Protein AF-A0A502LAE7-F1 (afdb_monomer_lite)

Foldseek 3Di:
DDDDDDDDDPPDDDDDPDDDPDPPDPPDLPDWFKKWWWFAKPPPPGIAIDIATDSDPDQVVSLVVVQVCQPPDPVIGTPDTDDMDTPPDADPDPVRNVRNVVDDD

Radius of gyration: 27.84 Å; chains: 1; bounding box: 104×33×34 Å

Secondary structure (DSSP, 8-state):
---------------------S----S-TT--EEEEEEEEESTT--EEEEEEEES-SSHHHHHHHHHH--EEETTEEEEEEEEEEETTSPPSSHHHHHHHHHS--

Organism: NCBI:txid2491017

pLDDT: mean 78.23, std 19.07, range [38.25, 97.0]

Structure (mmCIF, N/CA/C/O backbone):
data_AF-A0A502LAE7-F1
#
_entry.id   AF-A0A502LAE7-F1
#
loop_
_atom_site.group_PDB
_atom_site.id
_atom_site.type_symbol
_atom_site.label_atom_id
_atom_site.label_alt_id
_atom_site.label_comp_id
_atom_site.label_asym_id
_atom_site.label_entity_id
_atom_site.label_seq_id
_atom_site.pdbx_PDB_ins_code
_atom_site.Cartn_x
_atom_site.Cartn_y
_atom_site.Cartn_z
_atom_site.occupancy
_atom_site.B_iso_or_equiv
_atom_site.auth_seq_id
_atom_site.auth_comp_id
_atom_site.auth_asym_id
_atom_site.auth_atom_id
_atom_site.pdbx_PDB_model_num
ATOM 1 N N . MET A 1 1 ? -85.693 19.414 22.338 1.00 44.50 1 MET A N 1
ATOM 2 C CA . MET A 1 1 ? -85.378 18.418 21.289 1.00 44.50 1 MET A CA 1
ATOM 3 C C . MET A 1 1 ? -84.095 18.895 20.607 1.00 44.50 1 MET A C 1
ATOM 5 O O . MET A 1 1 ? -84.171 19.639 19.649 1.00 44.50 1 MET A O 1
ATOM 9 N N . SER A 1 2 ? -82.918 18.837 21.236 1.00 38.25 2 SER A N 1
ATOM 10 C CA . SER A 1 2 ? -82.095 17.673 21.624 1.00 38.25 2 SER A CA 1
ATOM 11 C C . SER A 1 2 ? -81.711 16.778 20.449 1.00 38.25 2 SER A C 1
ATOM 13 O O . SER A 1 2 ? -82.439 15.840 20.171 1.00 38.25 2 SER A O 1
ATOM 15 N N . THR A 1 3 ? -80.545 17.039 19.850 1.00 49.75 3 THR A N 1
ATOM 16 C CA . THR A 1 3 ? -79.474 16.040 19.658 1.00 49.75 3 THR A CA 1
ATOM 17 C C . THR A 1 3 ? -78.149 16.771 19.445 1.00 49.75 3 THR A C 1
ATOM 19 O O . THR A 1 3 ? -77.850 17.302 18.378 1.00 49.75 3 THR A O 1
ATOM 22 N N . ILE A 1 4 ? -77.389 16.821 20.534 1.00 52.19 4 ILE A N 1
ATOM 23 C CA . ILE A 1 4 ? -76.003 17.263 20.655 1.00 52.19 4 ILE A CA 1
ATOM 24 C C . ILE A 1 4 ? -75.135 16.348 19.778 1.00 52.19 4 ILE A C 1
ATOM 26 O O . ILE A 1 4 ? -75.216 15.126 19.897 1.00 52.19 4 ILE A O 1
ATOM 30 N N . LYS A 1 5 ? -74.321 16.927 18.885 1.00 48.22 5 LYS A N 1
ATOM 31 C CA . LYS A 1 5 ? -73.304 16.189 18.123 1.00 48.22 5 LYS A CA 1
ATOM 32 C C . LYS A 1 5 ? -72.261 15.673 19.112 1.00 48.22 5 LYS A C 1
ATOM 34 O O . LYS A 1 5 ? -71.549 16.463 19.727 1.00 48.22 5 LYS A O 1
ATOM 39 N N . LEU A 1 6 ? -72.243 14.355 19.298 1.00 50.62 6 LEU A N 1
ATOM 40 C CA . LEU A 1 6 ? -71.312 13.661 20.175 1.00 50.62 6 LEU A CA 1
ATOM 41 C C . LEU A 1 6 ? -69.869 13.975 19.766 1.00 50.62 6 LEU A C 1
ATOM 43 O O . LEU A 1 6 ? -69.461 13.754 18.627 1.00 50.62 6 LEU A O 1
ATOM 47 N N . PHE A 1 7 ? -69.112 14.459 20.744 1.00 48.16 7 PHE A N 1
ATOM 48 C CA . PHE A 1 7 ? -67.662 14.397 20.770 1.00 48.16 7 PHE A CA 1
ATOM 49 C C . PHE A 1 7 ? -67.205 12.948 20.575 1.00 48.16 7 PHE A C 1
ATOM 51 O O . PHE A 1 7 ? -67.663 12.045 21.270 1.00 48.16 7 PHE A O 1
ATOM 58 N N . GLY A 1 8 ? -66.262 12.753 19.660 1.00 45.97 8 GLY A N 1
ATOM 59 C CA . GLY A 1 8 ? -65.572 11.489 19.440 1.00 45.97 8 GLY A CA 1
ATOM 60 C C . GLY A 1 8 ? -64.110 11.755 19.124 1.00 45.97 8 GLY A C 1
ATOM 61 O O . GLY A 1 8 ? -63.658 11.508 18.012 1.00 45.97 8 GLY A O 1
ATOM 62 N N . TYR A 1 9 ? -63.390 12.320 20.096 1.00 50.88 9 TYR A N 1
ATOM 63 C CA . TYR A 1 9 ? -61.932 12.296 20.119 1.00 50.88 9 TYR A CA 1
ATOM 64 C C . TYR A 1 9 ? -61.477 10.835 20.086 1.00 50.88 9 TYR A C 1
ATOM 66 O O . TYR A 1 9 ? -61.621 10.118 21.071 1.00 50.88 9 TYR A O 1
ATOM 74 N N . LEU A 1 10 ? -60.892 10.413 18.970 1.00 50.41 10 LEU A N 1
ATOM 75 C CA . LEU A 1 10 ? -60.049 9.223 18.905 1.00 50.41 10 LEU A CA 1
ATOM 76 C C . LEU A 1 10 ? -58.605 9.683 18.692 1.00 50.41 10 LEU A C 1
ATOM 78 O O . LEU A 1 10 ? -57.982 9.491 17.656 1.00 50.41 10 LEU A O 1
ATOM 82 N N . VAL A 1 11 ? -58.097 10.352 19.728 1.00 56.62 11 VAL A N 1
ATOM 83 C CA . VAL A 1 11 ? -56.670 10.371 20.045 1.00 56.62 11 VAL A CA 1
ATOM 84 C C . VAL A 1 11 ? -56.382 9.004 20.638 1.00 56.62 11 VAL A C 1
ATOM 86 O O . VAL A 1 11 ? -56.659 8.822 21.810 1.00 56.62 11 VAL A O 1
ATOM 89 N N . PHE A 1 12 ? -55.898 8.041 19.857 1.00 48.19 12 PHE A N 1
ATOM 90 C CA . PHE A 1 12 ? -55.165 6.890 20.393 1.00 48.19 12 PHE A CA 1
ATOM 91 C C . PHE A 1 12 ? -54.422 6.155 19.277 1.00 48.19 12 PHE A C 1
ATOM 93 O O . PHE A 1 12 ? -55.025 5.603 18.363 1.00 48.19 12 PHE A O 1
ATOM 100 N N . GLY A 1 13 ? -53.101 6.099 19.431 1.00 47.50 13 GLY A N 1
ATOM 101 C CA . GLY A 1 13 ? -52.229 5.136 18.769 1.00 47.50 13 GLY A CA 1
ATOM 102 C C . GLY A 1 13 ? -51.245 5.794 17.804 1.00 47.50 13 GLY A C 1
ATOM 103 O O . GLY A 1 13 ? -51.648 6.355 16.803 1.00 47.50 13 GLY A O 1
ATOM 104 N N . LEU A 1 14 ? -49.936 5.766 18.000 1.00 55.16 14 LEU A N 1
ATOM 105 C CA . LEU A 1 14 ? -49.134 5.059 18.979 1.00 55.16 14 LEU A CA 1
ATOM 106 C C . LEU A 1 14 ? -47.772 5.752 19.016 1.00 55.16 14 LEU A C 1
ATOM 108 O O . LEU A 1 14 ? -47.199 6.131 17.998 1.00 55.16 14 LEU A O 1
ATOM 112 N N . ILE A 1 15 ? -47.288 5.890 20.236 1.00 53.53 15 ILE A N 1
ATOM 113 C CA . ILE A 1 15 ? -45.924 6.207 20.619 1.00 53.53 15 ILE A CA 1
ATOM 114 C C . ILE A 1 15 ? -44.951 5.336 19.813 1.00 53.53 15 ILE A C 1
ATOM 116 O O . ILE A 1 15 ? -45.005 4.114 19.917 1.00 53.53 15 ILE A O 1
ATOM 120 N N . VAL A 1 16 ? -44.009 5.955 19.100 1.00 54.59 16 VAL A N 1
ATOM 121 C CA . VAL A 1 16 ? -42.685 5.353 18.888 1.00 54.59 16 VAL A CA 1
ATOM 122 C C . VAL A 1 16 ? -41.635 6.400 19.240 1.00 54.59 16 VAL A C 1
ATOM 124 O O . VAL A 1 16 ? -40.993 7.025 18.403 1.00 54.59 16 VAL A O 1
ATOM 127 N N . THR A 1 17 ? -41.486 6.608 20.545 1.00 57.00 17 THR A N 1
ATOM 128 C CA . THR A 1 17 ? -40.208 6.991 21.132 1.00 57.00 17 THR A CA 1
ATOM 129 C C . THR A 1 17 ? -39.244 5.821 20.953 1.00 57.00 17 THR A C 1
ATOM 131 O O . THR A 1 17 ? -39.301 4.852 21.705 1.00 57.00 17 THR A O 1
ATOM 134 N N . THR A 1 18 ? -38.349 5.909 19.977 1.00 56.66 18 THR A N 1
ATOM 135 C CA . THR A 1 18 ? -37.097 5.141 19.984 1.00 56.66 18 THR A CA 1
ATOM 136 C C . THR A 1 18 ? -35.969 6.143 19.786 1.00 56.66 18 THR A C 1
ATOM 138 O O . THR A 1 18 ? -35.716 6.613 18.683 1.00 56.66 18 THR A O 1
ATOM 141 N N . THR A 1 19 ? -35.527 6.753 20.883 1.00 48.31 19 THR A N 1
ATOM 142 C CA . THR A 1 19 ? -34.287 6.371 21.580 1.00 48.31 19 THR A CA 1
ATOM 143 C C . THR A 1 19 ? -33.059 6.507 20.685 1.00 48.31 19 THR A C 1
ATOM 145 O O . THR A 1 19 ? -32.722 5.611 19.920 1.00 48.31 19 THR A O 1
ATOM 148 N N . SER A 1 20 ? -32.368 7.632 20.865 1.00 49.66 20 SER A N 1
ATOM 149 C CA . SER A 1 20 ? -30.939 7.622 21.185 1.00 49.66 20 SER A CA 1
ATOM 150 C C . SER A 1 20 ? -30.079 6.691 20.326 1.00 49.66 20 SER A C 1
ATOM 152 O O . SER A 1 20 ? -29.564 5.696 20.824 1.00 49.66 20 SER A O 1
ATOM 154 N N . LEU A 1 21 ? -29.867 7.022 19.051 1.00 52.00 21 LEU A N 1
ATOM 155 C CA . LEU A 1 21 ? -28.914 6.286 18.219 1.00 52.00 21 LEU 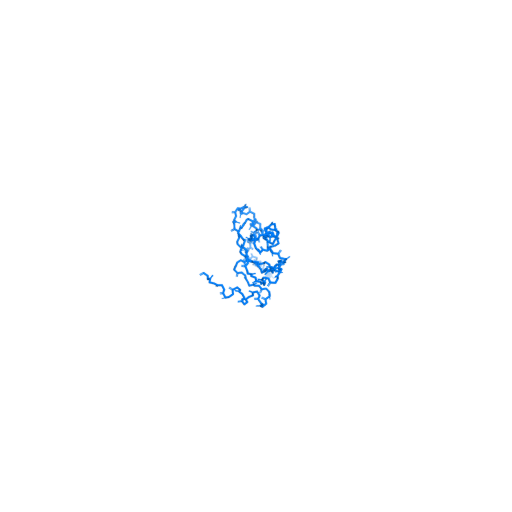A CA 1
ATOM 156 C C . LEU A 1 21 ? -27.944 7.216 17.488 1.00 52.00 21 LEU A C 1
ATOM 158 O O . LEU A 1 21 ? -27.948 7.304 16.268 1.00 52.00 21 LEU A O 1
ATOM 162 N N . ALA A 1 22 ? -27.092 7.909 18.245 1.00 47.28 22 ALA A N 1
ATOM 163 C CA . ALA A 1 22 ? -25.811 8.401 17.726 1.00 47.28 22 ALA A CA 1
ATOM 164 C C . ALA A 1 22 ? -24.809 8.744 18.844 1.00 47.28 22 ALA A C 1
ATOM 166 O O . ALA A 1 22 ? -24.064 9.713 18.736 1.00 47.28 22 ALA A O 1
ATOM 167 N N . GLN A 1 23 ? -24.769 7.981 19.940 1.00 48.06 23 GLN A N 1
ATOM 168 C CA . GLN A 1 23 ? -23.700 8.153 20.928 1.00 48.06 23 GLN A CA 1
ATOM 169 C C . GLN A 1 23 ? -23.200 6.823 21.495 1.00 48.06 23 GLN A C 1
ATOM 171 O O . GLN A 1 23 ? -22.950 6.681 22.681 1.00 48.06 23 GLN A O 1
ATOM 176 N N . GLU A 1 24 ? -22.969 5.850 20.616 1.00 51.41 24 GLU A N 1
ATOM 177 C CA . GLU A 1 24 ? -22.041 4.756 20.901 1.00 51.41 24 GLU A CA 1
ATOM 178 C C . GLU A 1 24 ? -21.019 4.644 19.771 1.00 51.41 24 GLU A C 1
ATOM 180 O O . GLU A 1 24 ? -21.144 3.841 18.851 1.00 51.41 24 GLU A O 1
ATOM 185 N N . LYS A 1 25 ? -19.956 5.450 19.842 1.00 44.69 25 LYS A N 1
ATOM 186 C CA . LYS A 1 25 ? -18.676 5.047 19.244 1.00 44.69 25 LYS A CA 1
ATOM 187 C C . LYS A 1 25 ? -17.472 5.645 19.962 1.00 44.69 25 LYS A C 1
ATOM 189 O O . LYS A 1 25 ? -16.567 6.183 19.346 1.00 44.69 25 LYS A O 1
ATOM 194 N N . ASN A 1 26 ? -17.457 5.521 21.285 1.00 49.69 26 ASN A N 1
ATOM 195 C CA . ASN A 1 26 ? -16.224 5.615 22.073 1.00 49.69 26 ASN A CA 1
ATOM 196 C C . ASN A 1 26 ? -16.055 4.371 22.952 1.00 49.69 26 ASN A C 1
ATOM 198 O O . ASN A 1 26 ? -15.630 4.438 24.100 1.00 49.69 26 ASN A O 1
ATOM 202 N N . ARG A 1 27 ? -16.408 3.202 22.403 1.00 47.62 27 ARG A N 1
ATOM 203 C CA . ARG A 1 27 ? -16.183 1.916 23.059 1.00 47.62 27 ARG A CA 1
ATOM 204 C C . ARG A 1 27 ? -15.009 1.209 22.383 1.00 47.62 27 ARG A C 1
ATOM 206 O O . ARG A 1 27 ? -15.115 0.741 21.255 1.00 47.62 27 ARG A O 1
ATOM 213 N N . SER A 1 28 ? -13.912 1.141 23.137 1.00 49.72 28 SER A N 1
ATOM 214 C CA . SER A 1 28 ? -12.640 0.454 22.875 1.00 49.72 28 SER A CA 1
ATOM 215 C C . SER A 1 28 ? -11.589 1.219 22.055 1.00 49.72 28 SER A C 1
ATOM 217 O O . SER A 1 28 ? -11.341 0.949 20.881 1.00 49.72 28 SER A O 1
ATOM 219 N N . ASN A 1 29 ? -10.869 2.101 22.758 1.00 53.00 29 ASN A N 1
ATOM 220 C CA . ASN A 1 29 ? -9.584 2.714 22.383 1.00 53.00 29 ASN A CA 1
ATOM 221 C C . ASN A 1 29 ? -8.416 1.700 22.265 1.00 53.00 29 ASN A C 1
ATOM 223 O O . ASN A 1 29 ? -7.271 2.037 22.543 1.00 53.00 29 ASN A O 1
ATOM 227 N N . ASN A 1 30 ? -8.674 0.438 21.900 1.00 57.81 30 ASN A N 1
ATOM 228 C CA . ASN A 1 30 ? -7.618 -0.580 21.826 1.00 57.81 30 ASN A CA 1
ATOM 229 C C . ASN A 1 30 ? -7.813 -1.630 20.718 1.00 57.81 30 ASN A C 1
ATOM 231 O O . ASN A 1 30 ? -7.119 -2.646 20.688 1.00 57.81 30 ASN A O 1
ATOM 235 N N . LYS A 1 31 ? -8.749 -1.416 19.782 1.00 71.94 31 LYS A N 1
ATOM 236 C CA . LYS A 1 31 ? -8.897 -2.309 18.627 1.00 71.94 31 LYS A CA 1
ATOM 237 C C . LYS A 1 31 ? -7.776 -2.025 17.626 1.00 71.94 31 LYS A C 1
ATOM 239 O O . LYS A 1 31 ? -7.747 -0.958 17.017 1.00 71.94 31 LYS A O 1
ATOM 244 N N . LYS A 1 32 ? -6.863 -2.986 17.454 1.00 81.88 32 LYS A N 1
ATOM 245 C CA . LYS A 1 32 ? -5.905 -2.958 16.344 1.00 81.88 32 LYS A CA 1
ATOM 246 C C . LYS A 1 32 ? -6.675 -3.128 15.035 1.00 81.88 32 LYS A C 1
ATOM 248 O O . LYS A 1 32 ? -7.485 -4.043 14.901 1.00 81.88 32 LYS A O 1
ATOM 253 N N . THR A 1 33 ? -6.443 -2.225 14.102 1.00 88.06 33 THR A N 1
ATOM 254 C CA . THR A 1 33 ? -7.006 -2.213 12.756 1.00 88.06 33 THR A CA 1
ATOM 255 C C . THR A 1 33 ? -5.875 -2.410 11.758 1.00 88.06 33 THR A C 1
ATOM 257 O O . THR A 1 33 ? -4.766 -1.897 11.935 1.00 88.06 33 THR A O 1
ATOM 260 N N . ALA A 1 34 ? -6.158 -3.193 10.725 1.00 92.50 34 ALA A N 1
ATOM 261 C CA . ALA A 1 34 ? -5.247 -3.425 9.623 1.00 92.50 34 ALA A CA 1
ATOM 262 C C . ALA A 1 34 ? -5.610 -2.499 8.461 1.00 92.50 34 ALA A C 1
ATOM 264 O O . ALA A 1 34 ? -6.771 -2.390 8.053 1.00 92.50 34 ALA A O 1
ATOM 265 N N . PHE A 1 35 ? -4.598 -1.817 7.944 1.00 94.88 35 PHE A N 1
ATOM 266 C CA . PHE A 1 35 ? -4.672 -1.046 6.714 1.00 94.88 35 PHE A CA 1
ATOM 267 C C . PHE A 1 35 ? -3.688 -1.630 5.715 1.00 94.88 35 PHE A C 1
ATOM 269 O O . PHE A 1 35 ? -2.610 -2.093 6.090 1.00 94.88 35 PHE A O 1
ATOM 276 N N . LYS A 1 36 ? -4.043 -1.555 4.441 1.00 95.69 36 LYS A N 1
ATOM 277 C CA . LYS A 1 36 ? -3.154 -1.865 3.328 1.00 95.69 36 LYS A CA 1
ATOM 278 C C . LYS A 1 36 ? -2.865 -0.590 2.551 1.00 95.69 36 LYS A C 1
ATOM 280 O O . LYS A 1 36 ? -3.761 0.219 2.307 1.00 95.69 36 LYS A O 1
ATOM 285 N N . CYS A 1 37 ? -1.602 -0.395 2.203 1.00 95.50 37 CYS A N 1
ATOM 286 C CA . CYS A 1 37 ? -1.096 0.822 1.593 1.00 95.50 37 CYS A CA 1
ATOM 287 C C . CYS A 1 37 ? -0.365 0.503 0.292 1.00 95.50 37 CYS A C 1
ATOM 289 O O . CYS A 1 37 ? 0.576 -0.285 0.288 1.00 95.50 37 CYS A O 1
ATOM 291 N N . TYR A 1 38 ? -0.766 1.149 -0.796 1.00 96.62 38 TYR A N 1
ATOM 292 C CA . TYR A 1 38 ? -0.074 1.093 -2.076 1.00 96.62 38 TYR A CA 1
ATOM 293 C C . TYR A 1 38 ? 1.124 2.043 -2.053 1.00 96.62 38 TYR A C 1
ATOM 295 O O . TYR A 1 38 ? 0.965 3.259 -1.888 1.00 96.62 38 TYR A O 1
ATOM 303 N N . VAL A 1 39 ? 2.325 1.487 -2.192 1.00 95.06 39 VAL A N 1
ATOM 304 C CA . VAL A 1 39 ? 3.591 2.215 -2.069 1.00 95.06 39 VAL A CA 1
ATOM 305 C C . VAL A 1 39 ? 4.430 2.110 -3.332 1.00 95.06 39 VAL A C 1
ATOM 307 O O . VAL A 1 39 ? 4.327 1.160 -4.103 1.00 95.06 39 VAL A O 1
ATOM 310 N N . GLU A 1 40 ? 5.284 3.104 -3.514 1.00 94.25 40 GLU A N 1
ATOM 311 C CA . GLU A 1 40 ? 6.328 3.158 -4.525 1.00 94.25 40 GLU A CA 1
ATOM 312 C C . GLU A 1 40 ? 7.680 3.196 -3.828 1.00 94.25 40 GLU A C 1
ATOM 314 O O . GLU A 1 40 ? 7.897 3.999 -2.912 1.00 94.25 40 GLU A O 1
ATOM 319 N N . TYR A 1 41 ? 8.586 2.329 -4.261 1.00 92.94 41 TYR A N 1
ATOM 320 C CA . TYR A 1 41 ? 9.948 2.283 -3.759 1.00 92.94 41 TYR A CA 1
ATOM 321 C C . TYR A 1 41 ? 10.873 3.185 -4.579 1.00 92.94 41 TYR A C 1
ATOM 323 O O . TYR A 1 41 ? 10.697 3.369 -5.784 1.00 92.94 41 TYR A O 1
ATOM 331 N N . SER A 1 42 ? 11.887 3.737 -3.917 1.00 89.38 42 SER A N 1
ATOM 332 C CA . SER A 1 42 ? 12.940 4.535 -4.550 1.00 89.38 42 SER A CA 1
ATOM 333 C C . SER A 1 42 ? 13.761 3.704 -5.545 1.00 89.38 42 SER A C 1
ATOM 335 O O . SER A 1 42 ? 13.667 2.478 -5.578 1.00 89.38 42 SER A O 1
ATOM 337 N N . ALA A 1 43 ? 14.601 4.373 -6.342 1.00 87.00 43 ALA A N 1
ATOM 338 C CA . ALA A 1 43 ? 15.590 3.737 -7.223 1.00 87.00 43 ALA A CA 1
ATOM 339 C C . ALA A 1 43 ? 15.016 2.716 -8.231 1.00 87.00 43 ALA A C 1
ATOM 341 O O . ALA A 1 43 ? 15.701 1.787 -8.645 1.00 87.00 43 ALA A O 1
ATOM 342 N N . GLY A 1 44 ? 13.753 2.879 -8.641 1.00 84.12 44 GLY A N 1
ATOM 343 C CA . GLY A 1 44 ? 13.135 2.028 -9.662 1.00 84.12 44 GLY A CA 1
ATOM 344 C C . GLY A 1 44 ? 12.727 0.634 -9.174 1.00 84.12 44 GLY A C 1
ATOM 345 O O . GLY A 1 44 ? 12.370 -0.207 -9.993 1.00 84.12 44 GLY A O 1
ATOM 346 N N . HIS A 1 45 ? 12.709 0.383 -7.860 1.00 87.12 45 HIS A N 1
ATOM 347 C CA . HIS A 1 45 ? 12.292 -0.904 -7.280 1.00 87.12 45 HIS A CA 1
ATOM 348 C C . HIS A 1 45 ? 10.790 -1.218 -7.425 1.00 87.12 45 HIS A C 1
ATOM 350 O O . HIS A 1 45 ? 10.331 -2.264 -6.965 1.00 87.12 45 HIS A O 1
ATOM 356 N N . GLY A 1 46 ? 10.028 -0.341 -8.079 1.00 92.56 46 GLY A N 1
ATOM 357 C CA . GLY A 1 46 ? 8.640 -0.577 -8.447 1.00 92.56 46 GLY A CA 1
ATOM 358 C C . GLY A 1 46 ? 7.655 -0.275 -7.324 1.00 92.56 46 GLY A C 1
ATOM 359 O O . GLY A 1 46 ? 7.876 0.603 -6.489 1.00 92.56 46 GLY A O 1
ATOM 360 N N . TYR A 1 47 ? 6.530 -0.986 -7.351 1.00 94.06 47 TYR A N 1
ATOM 361 C CA . TYR A 1 47 ? 5.379 -0.723 -6.497 1.00 94.06 47 TYR A CA 1
ATOM 362 C C . TYR A 1 47 ? 4.947 -1.987 -5.764 1.00 94.06 47 TYR A C 1
ATOM 364 O O . TYR A 1 47 ? 5.096 -3.083 -6.300 1.00 94.06 47 TYR A O 1
ATOM 372 N N . ASP A 1 48 ? 4.371 -1.820 -4.578 1.00 93.44 48 ASP A N 1
ATOM 373 C CA . ASP A 1 48 ? 3.925 -2.929 -3.731 1.00 93.44 48 ASP A CA 1
ATO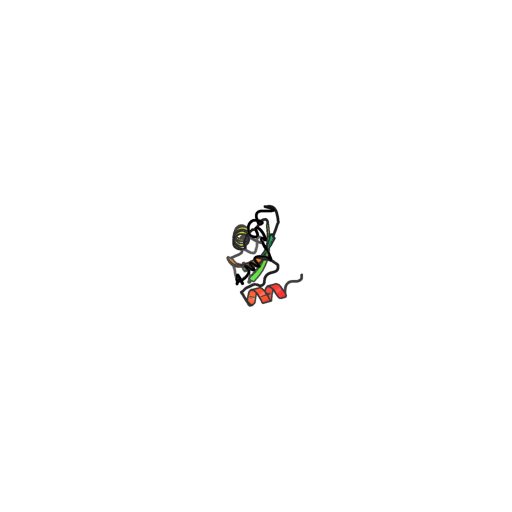M 374 C C . ASP A 1 48 ? 2.734 -2.521 -2.847 1.00 93.44 48 ASP A C 1
ATOM 376 O O . ASP A 1 48 ? 2.423 -1.331 -2.716 1.00 93.44 48 ASP A O 1
ATOM 380 N N . ILE A 1 49 ? 2.069 -3.502 -2.233 1.00 94.75 49 ILE A N 1
ATOM 381 C CA . ILE A 1 49 ? 1.082 -3.292 -1.172 1.00 94.75 49 ILE A CA 1
ATOM 382 C C . ILE A 1 49 ? 1.706 -3.664 0.175 1.00 94.75 49 ILE A C 1
ATOM 384 O O . ILE A 1 49 ? 2.093 -4.804 0.417 1.00 94.75 49 ILE A O 1
ATOM 388 N N . ARG A 1 50 ? 1.751 -2.704 1.100 1.00 93.19 50 ARG A N 1
ATOM 389 C CA . ARG A 1 50 ? 2.251 -2.903 2.464 1.00 93.19 50 ARG A CA 1
ATOM 390 C C . ARG A 1 50 ? 1.118 -2.876 3.472 1.00 93.19 50 ARG A C 1
ATOM 392 O O . ARG A 1 50 ? 0.325 -1.939 3.496 1.00 93.19 50 ARG A O 1
ATOM 399 N N . TYR A 1 51 ? 1.089 -3.879 4.338 1.00 92.56 51 TYR A N 1
ATOM 400 C CA . TYR A 1 51 ? 0.130 -3.972 5.430 1.00 92.56 51 TYR A CA 1
ATOM 401 C C . TYR A 1 51 ? 0.684 -3.305 6.687 1.00 92.56 51 TYR A C 1
ATOM 403 O O . TYR A 1 51 ? 1.862 -3.448 7.022 1.00 92.56 51 TYR A O 1
ATOM 411 N N . VAL A 1 52 ? -0.175 -2.572 7.387 1.00 91.38 52 VAL A N 1
ATOM 412 C CA . VAL A 1 52 ? 0.145 -1.876 8.631 1.00 91.38 52 VAL A CA 1
ATOM 413 C C . VAL A 1 52 ? -0.941 -2.205 9.639 1.00 91.38 52 VAL A C 1
ATOM 415 O O . VAL A 1 52 ? -2.116 -1.914 9.416 1.00 91.38 52 VAL A O 1
ATOM 418 N N . ILE A 1 53 ? -0.546 -2.797 10.761 1.00 91.81 53 ILE A N 1
ATOM 419 C CA . ILE A 1 53 ? -1.457 -3.170 11.841 1.00 91.81 53 ILE A CA 1
ATOM 420 C C . ILE A 1 53 ? -1.135 -2.301 13.048 1.00 91.81 53 ILE A C 1
ATOM 422 O O . ILE A 1 53 ? -0.000 -2.273 13.524 1.00 91.81 53 ILE A O 1
ATOM 426 N N . GLY A 1 54 ? -2.132 -1.593 13.560 1.00 88.75 54 GLY A N 1
ATOM 427 C CA . GLY A 1 54 ? -1.942 -0.692 14.690 1.00 88.75 54 GLY A CA 1
ATOM 428 C C . GLY A 1 54 ? -3.261 -0.163 15.218 1.00 88.75 54 GLY A C 1
ATOM 429 O O . GLY A 1 54 ? -4.329 -0.521 14.737 1.00 88.75 54 GLY A O 1
ATOM 430 N N . GLN A 1 55 ? -3.209 0.683 16.238 1.00 89.50 55 GLN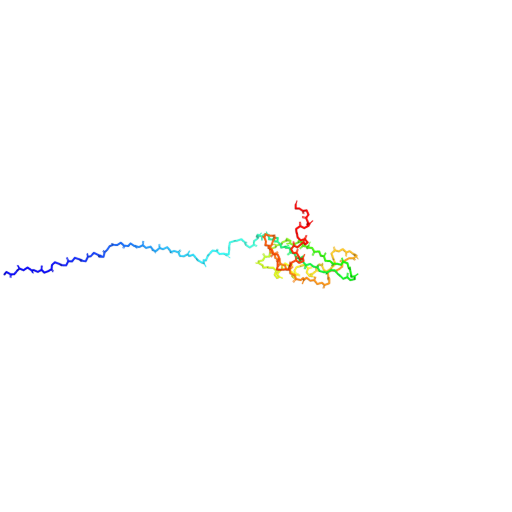 A N 1
ATOM 431 C CA . GLN A 1 55 ? -4.401 1.360 16.748 1.00 89.50 55 GLN A CA 1
ATOM 432 C C . GLN A 1 55 ? -4.706 2.573 15.863 1.00 89.50 55 GLN A C 1
ATOM 434 O O . GLN A 1 55 ? -4.442 3.715 16.235 1.00 89.50 55 GLN A O 1
ATOM 439 N N . PHE A 1 56 ? -5.211 2.324 14.656 1.00 87.69 56 PHE A N 1
ATOM 440 C CA . PHE A 1 56 ? -5.525 3.382 13.703 1.00 87.69 56 PHE A CA 1
ATOM 441 C C . PHE A 1 56 ? -7.029 3.613 13.638 1.00 87.69 56 PHE A C 1
ATOM 443 O O . PHE A 1 56 ? -7.819 2.706 13.377 1.00 87.69 56 PHE A O 1
ATOM 450 N N . SER A 1 57 ? -7.430 4.866 13.820 1.00 84.81 57 SER A N 1
ATOM 451 C CA . SER A 1 57 ? -8.824 5.276 13.617 1.00 84.81 57 SER A CA 1
ATOM 452 C C . SER A 1 57 ? -9.128 5.620 12.154 1.00 84.81 57 SER A C 1
ATOM 454 O O . SER A 1 57 ? -10.289 5.606 11.748 1.00 84.81 57 SER A O 1
ATOM 456 N N . ARG A 1 58 ? -8.098 5.958 11.361 1.00 88.88 58 ARG A N 1
ATOM 457 C CA . ARG A 1 58 ? -8.205 6.443 9.973 1.00 88.88 58 ARG A CA 1
ATOM 458 C C . ARG A 1 58 ? -6.988 6.021 9.147 1.00 88.88 58 ARG A C 1
ATOM 460 O O . ARG A 1 58 ? -5.885 5.935 9.684 1.00 88.88 58 ARG A O 1
ATOM 467 N N . SER A 1 59 ? -7.161 5.893 7.830 1.00 90.75 59 SER A N 1
ATOM 468 C CA . SER A 1 59 ? -6.084 5.535 6.890 1.00 90.75 59 SER A CA 1
ATOM 469 C C . SER A 1 59 ? -4.886 6.483 6.936 1.00 90.75 59 SER A C 1
ATOM 471 O O . SER A 1 59 ? -3.749 6.031 6.866 1.00 90.75 59 SER A O 1
ATOM 473 N N . LYS A 1 60 ? -5.110 7.785 7.156 1.00 91.75 60 LYS A N 1
ATOM 474 C CA . LYS A 1 60 ? -4.030 8.777 7.306 1.00 91.75 60 LYS A CA 1
ATOM 475 C C . LYS A 1 60 ? -3.083 8.491 8.477 1.00 91.75 60 LYS A C 1
ATOM 477 O O . LYS A 1 60 ? -1.904 8.820 8.394 1.00 91.75 60 LYS A O 1
ATOM 482 N N . GLN A 1 61 ? -3.569 7.870 9.555 1.00 92.06 61 GLN A N 1
ATOM 483 C CA . GLN A 1 61 ? -2.709 7.473 10.676 1.00 92.06 61 GLN A CA 1
ATOM 484 C C . GLN A 1 61 ? -1.832 6.275 10.298 1.00 92.06 61 GLN A C 1
ATOM 486 O O . GLN A 1 61 ? -0.649 6.264 10.633 1.00 92.06 61 GLN A O 1
ATOM 491 N N . ALA A 1 62 ? -2.384 5.315 9.551 1.00 91.38 62 ALA A N 1
ATOM 492 C CA . ALA A 1 62 ? -1.624 4.190 9.016 1.00 91.38 62 ALA A CA 1
ATOM 493 C C . ALA A 1 62 ? -0.559 4.654 8.006 1.00 91.38 62 ALA A C 1
ATOM 495 O O . ALA A 1 62 ? 0.595 4.248 8.109 1.00 91.38 62 ALA A O 1
ATOM 496 N N . GLU A 1 63 ? -0.913 5.575 7.102 1.00 93.12 63 GLU A N 1
ATOM 497 C CA . GLU A 1 63 ? 0.018 6.219 6.162 1.00 93.12 63 GLU A CA 1
ATOM 498 C C . GLU A 1 63 ? 1.171 6.907 6.905 1.00 93.12 63 GLU A C 1
ATOM 500 O O . GLU A 1 63 ? 2.342 6.658 6.615 1.00 93.12 63 GLU A O 1
ATOM 505 N N . HIS A 1 64 ? 0.857 7.723 7.917 1.00 91.69 64 HIS A N 1
ATOM 506 C CA . HIS A 1 64 ? 1.879 8.395 8.715 1.00 91.69 64 HIS A CA 1
ATOM 507 C C . HIS A 1 64 ? 2.766 7.399 9.473 1.00 91.69 64 HIS A C 1
ATOM 509 O O . HIS A 1 64 ? 3.986 7.559 9.489 1.00 91.69 64 HIS A O 1
ATOM 515 N N . SER A 1 65 ? 2.184 6.344 10.050 1.00 90.88 65 SER A N 1
ATOM 516 C CA . SER A 1 65 ? 2.943 5.273 10.698 1.00 90.88 65 SER A CA 1
ATOM 517 C C . SER A 1 65 ? 3.914 4.615 9.719 1.00 90.88 65 SER A C 1
ATOM 519 O O . SER A 1 65 ? 5.093 4.492 10.031 1.00 90.88 65 SER A O 1
ATOM 521 N N . LEU A 1 66 ? 3.454 4.258 8.519 1.00 89.94 66 LEU A N 1
ATOM 522 C CA . LEU A 1 66 ? 4.290 3.633 7.494 1.00 89.94 66 LEU A CA 1
ATOM 523 C C . LEU A 1 66 ? 5.391 4.569 6.983 1.00 89.94 66 LEU A C 1
ATOM 525 O O . LEU A 1 66 ? 6.513 4.127 6.763 1.00 89.94 66 LEU A O 1
ATOM 529 N N . SER A 1 67 ? 5.110 5.870 6.862 1.00 87.12 67 SER A N 1
ATOM 530 C CA . SER A 1 67 ? 6.097 6.863 6.416 1.00 87.12 67 SER A CA 1
ATOM 531 C C . SER A 1 67 ? 7.307 6.988 7.353 1.00 87.12 67 SER A C 1
ATOM 533 O O . SER A 1 67 ? 8.398 7.334 6.898 1.00 87.12 67 SER A O 1
ATOM 535 N N . LYS A 1 68 ? 7.140 6.657 8.644 1.00 84.75 68 LYS A N 1
ATOM 536 C CA . LYS A 1 68 ? 8.247 6.599 9.615 1.00 84.75 68 LYS A CA 1
ATOM 537 C C . LYS A 1 68 ? 9.187 5.429 9.335 1.00 84.75 68 LYS A C 1
ATOM 539 O O . LYS A 1 68 ? 10.385 5.546 9.565 1.00 84.75 68 LYS A O 1
ATOM 544 N N . TYR A 1 69 ? 8.669 4.338 8.776 1.00 78.38 69 TYR A N 1
ATOM 545 C CA . TYR A 1 69 ? 9.441 3.162 8.369 1.00 78.38 69 TYR A CA 1
ATOM 546 C C . TYR A 1 69 ? 9.839 3.265 6.900 1.00 78.38 69 TYR A C 1
ATOM 548 O O . TYR A 1 69 ? 9.575 2.380 6.087 1.00 78.38 69 TYR A O 1
ATOM 556 N N . ARG A 1 70 ? 10.464 4.395 6.553 1.00 70.88 70 ARG A N 1
ATOM 557 C CA . ARG A 1 70 ? 10.855 4.691 5.175 1.00 70.88 70 ARG A CA 1
ATOM 558 C C . ARG A 1 70 ? 11.819 3.655 4.615 1.00 70.88 70 ARG A C 1
ATOM 560 O O . ARG A 1 70 ? 11.739 3.385 3.431 1.00 70.88 70 ARG A O 1
ATOM 567 N N . ASN A 1 71 ? 12.666 3.051 5.443 1.00 73.00 71 ASN A N 1
ATOM 568 C CA . ASN A 1 71 ? 13.462 1.886 5.071 1.00 73.00 71 ASN A CA 1
ATOM 569 C C . ASN A 1 71 ? 12.681 0.637 5.471 1.00 73.00 71 ASN A C 1
ATOM 571 O O . ASN A 1 71 ? 12.594 0.313 6.654 1.00 73.00 71 ASN A O 1
ATOM 575 N N . VAL A 1 72 ? 12.066 -0.012 4.485 1.00 68.94 72 VAL A N 1
ATOM 576 C CA . VAL A 1 72 ? 11.348 -1.274 4.704 1.00 68.94 72 VAL A CA 1
ATOM 577 C C . VAL A 1 72 ? 12.349 -2.412 4.865 1.00 68.94 72 VAL A C 1
ATOM 579 O O . VAL A 1 72 ? 12.142 -3.273 5.710 1.00 68.94 72 VAL A O 1
ATOM 582 N N . ASP A 1 73 ? 13.448 -2.336 4.110 1.00 67.00 73 ASP A N 1
ATOM 583 C CA . ASP A 1 73 ? 14.644 -3.169 4.213 1.00 67.00 73 ASP A CA 1
ATOM 584 C C . ASP A 1 73 ? 15.881 -2.293 3.955 1.00 67.00 73 ASP A C 1
ATOM 586 O O . ASP A 1 73 ? 15.769 -1.232 3.332 1.00 67.00 73 ASP A O 1
ATOM 590 N N . ASN A 1 74 ? 17.078 -2.749 4.350 1.00 67.06 74 ASN A N 1
ATOM 591 C CA . ASN A 1 74 ? 18.351 -2.042 4.098 1.00 67.06 74 ASN A CA 1
ATOM 592 C C . ASN A 1 74 ? 18.615 -1.748 2.606 1.00 67.06 74 ASN A C 1
ATOM 594 O O . ASN A 1 74 ? 19.503 -0.967 2.277 1.00 67.06 74 ASN A O 1
ATOM 598 N N . THR A 1 75 ? 17.851 -2.367 1.705 1.00 72.00 75 THR A N 1
ATOM 599 C CA . THR A 1 75 ? 17.975 -2.229 0.251 1.00 72.00 75 THR A CA 1
ATOM 600 C C . THR A 1 75 ? 16.814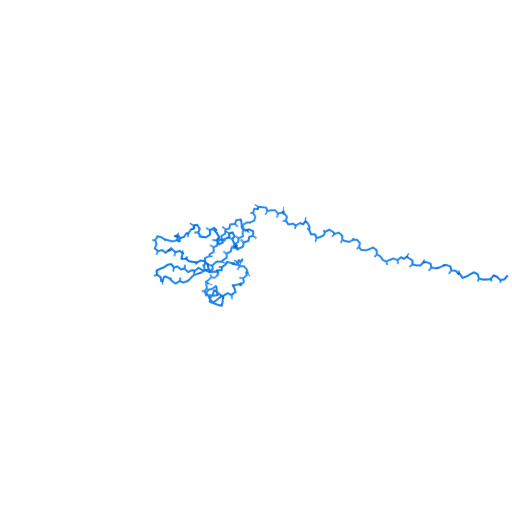 -1.477 -0.399 1.00 72.00 75 THR A C 1
ATOM 602 O O . THR A 1 75 ? 16.906 -1.151 -1.577 1.00 72.00 75 THR A O 1
ATOM 605 N N . LYS A 1 76 ? 15.697 -1.238 0.305 1.00 82.62 76 LYS A N 1
ATOM 606 C CA . LYS A 1 76 ? 14.481 -0.656 -0.288 1.00 82.62 76 LYS A CA 1
ATOM 607 C C . LYS A 1 76 ? 13.871 0.393 0.627 1.00 82.62 76 LYS A C 1
ATOM 609 O O . LYS A 1 76 ? 13.404 0.091 1.728 1.00 82.62 76 LYS A O 1
ATOM 614 N N . SER A 1 77 ? 13.803 1.619 0.118 1.00 88.75 77 SER A N 1
ATOM 615 C CA . SER A 1 77 ? 13.137 2.725 0.794 1.00 88.75 77 SER A CA 1
ATOM 616 C C . SER A 1 77 ? 11.840 3.120 0.094 1.00 88.75 77 SER A C 1
ATOM 618 O O . SER A 1 77 ? 11.786 3.192 -1.132 1.00 88.75 77 SER A O 1
ATOM 620 N N . ILE A 1 78 ? 10.783 3.376 0.863 1.00 91.56 78 ILE A N 1
ATOM 621 C CA . ILE A 1 78 ? 9.519 3.915 0.363 1.00 91.56 78 ILE A CA 1
ATOM 622 C C . ILE A 1 78 ? 9.768 5.350 -0.105 1.00 91.56 78 ILE A C 1
ATOM 624 O O . ILE A 1 78 ? 10.016 6.254 0.698 1.00 91.56 78 ILE A O 1
ATOM 628 N N . TYR A 1 79 ? 9.658 5.561 -1.411 1.00 91.62 79 TYR A N 1
ATOM 629 C CA . TYR A 1 79 ? 9.677 6.884 -2.018 1.00 91.62 79 TYR A CA 1
ATOM 630 C C . TYR A 1 79 ? 8.374 7.624 -1.707 1.00 91.62 79 TYR A C 1
ATOM 632 O O . TYR A 1 79 ? 8.390 8.745 -1.186 1.00 91.62 79 TYR A O 1
ATOM 640 N N . ARG A 1 80 ? 7.241 6.961 -1.974 1.00 93.12 80 ARG A N 1
ATOM 641 C CA . ARG A 1 80 ? 5.904 7.546 -1.853 1.00 93.12 80 ARG A CA 1
ATOM 642 C C . ARG A 1 80 ? 4.865 6.516 -1.424 1.00 93.12 80 ARG A C 1
ATOM 644 O O . ARG A 1 80 ? 4.881 5.375 -1.872 1.00 93.12 80 ARG A O 1
ATOM 651 N N . ILE A 1 81 ? 3.925 6.954 -0.591 1.00 95.12 81 ILE A N 1
ATOM 652 C CA . ILE A 1 81 ? 2.688 6.226 -0.300 1.00 95.12 81 ILE A CA 1
ATOM 653 C C . ILE A 1 81 ? 1.589 6.886 -1.131 1.00 95.12 81 ILE A C 1
ATOM 655 O O . ILE A 1 81 ? 1.373 8.093 -1.027 1.00 95.12 81 ILE A O 1
ATOM 659 N N . HIS A 1 82 ? 0.951 6.118 -2.008 1.00 96.19 82 HIS A N 1
ATOM 660 C CA . HIS A 1 82 ? -0.056 6.630 -2.942 1.00 96.19 82 HIS A CA 1
ATOM 661 C C . HIS A 1 82 ? -1.455 6.597 -2.338 1.00 96.19 82 HIS A C 1
ATOM 663 O O . HIS A 1 82 ? -2.219 7.544 -2.494 1.00 96.19 82 HIS A O 1
ATOM 669 N N . GLU A 1 83 ? -1.785 5.513 -1.641 1.00 95.88 83 GLU A N 1
ATOM 670 C CA . GLU A 1 83 ? -3.115 5.294 -1.082 1.00 95.88 83 GLU A CA 1
ATOM 671 C C . GLU A 1 83 ? -3.037 4.312 0.090 1.00 95.88 83 GLU A C 1
AT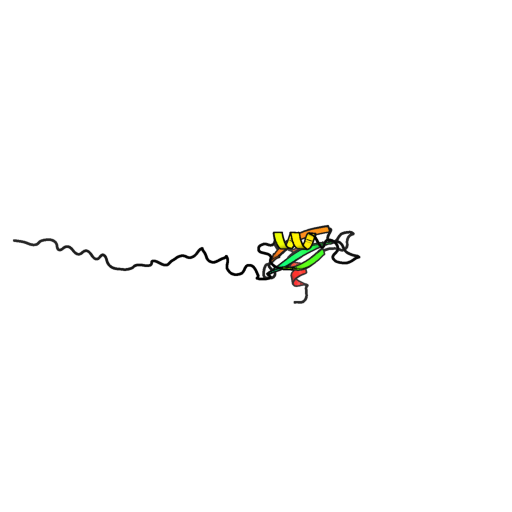OM 673 O O . GLU A 1 83 ? -2.277 3.350 0.026 1.00 95.88 83 GLU A O 1
ATOM 678 N N . CYS A 1 84 ? -3.843 4.525 1.131 1.00 95.75 84 CYS A N 1
ATOM 679 C CA . CYS A 1 84 ? -4.068 3.551 2.196 1.00 95.75 84 CYS A CA 1
ATOM 680 C C . CYS A 1 84 ? -5.570 3.355 2.406 1.00 95.75 84 CYS A C 1
ATOM 682 O O . CYS A 1 84 ? -6.307 4.331 2.574 1.00 95.75 84 CYS A O 1
ATOM 684 N N . VAL A 1 85 ? -6.005 2.101 2.470 1.00 96.06 85 VAL A N 1
ATOM 685 C CA . VAL A 1 85 ? -7.399 1.708 2.717 1.00 96.06 85 VAL 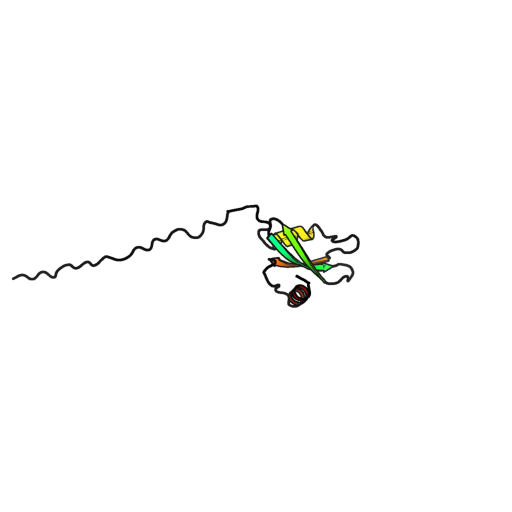A CA 1
ATOM 686 C C . VAL A 1 85 ? -7.454 0.647 3.812 1.00 96.06 85 VAL A C 1
ATOM 688 O O . VAL A 1 85 ? -6.441 0.010 4.114 1.00 96.06 85 VAL A O 1
ATOM 691 N N . ALA A 1 86 ? -8.611 0.485 4.456 1.00 94.31 86 ALA A N 1
ATOM 692 C CA . ALA A 1 86 ? -8.798 -0.631 5.380 1.00 94.31 86 ALA A CA 1
ATOM 693 C C . ALA A 1 86 ? -8.615 -1.962 4.625 1.00 94.31 86 ALA A C 1
ATOM 695 O O . ALA A 1 86 ? -8.854 -2.026 3.419 1.00 94.31 86 ALA A O 1
ATOM 696 N N . GLU A 1 87 ? -8.152 -3.005 5.311 1.00 93.44 87 GLU A N 1
ATOM 697 C CA . GLU A 1 87 ? -7.844 -4.307 4.695 1.00 93.44 87 GLU A CA 1
ATOM 698 C C . GLU A 1 87 ? -9.003 -4.870 3.846 1.00 93.44 87 GLU A C 1
ATOM 700 O O . GLU A 1 87 ? -8.786 -5.375 2.740 1.00 93.44 87 GLU A O 1
ATOM 705 N N . ASP A 1 88 ? -10.234 -4.700 4.330 1.00 92.06 88 ASP A N 1
ATOM 706 C CA . ASP A 1 88 ? -11.486 -5.144 3.714 1.00 92.06 88 ASP A CA 1
ATOM 707 C C . ASP A 1 88 ? -11.992 -4.231 2.581 1.00 92.06 88 ASP A C 1
ATOM 709 O O . ASP A 1 88 ? -12.941 -4.576 1.872 1.00 92.06 88 ASP A O 1
ATOM 713 N N . GLN A 1 89 ? -11.358 -3.077 2.371 1.00 94.75 89 GLN A N 1
ATOM 714 C CA . GLN A 1 89 ? -11.739 -2.110 1.346 1.00 94.75 89 GLN A CA 1
ATOM 715 C C . GLN A 1 89 ? -10.910 -2.264 0.068 1.00 94.75 89 GLN A C 1
ATOM 717 O O . GLN A 1 89 ? -9.807 -2.814 0.050 1.00 94.75 89 GLN A O 1
ATOM 722 N N . LYS A 1 90 ? -11.466 -1.775 -1.043 1.00 95.56 90 LYS A N 1
ATOM 723 C CA . LYS A 1 90 ? -10.776 -1.723 -2.336 1.00 95.56 90 LYS A CA 1
ATOM 724 C C . LYS A 1 90 ? -10.023 -0.408 -2.471 1.00 95.56 90 LYS A C 1
ATOM 726 O O . LYS A 1 90 ? -10.491 0.620 -1.989 1.00 95.56 90 LYS A O 1
ATOM 731 N N . PHE A 1 91 ? -8.899 -0.453 -3.173 1.00 97.00 91 PHE A N 1
ATOM 732 C CA . PHE A 1 91 ? -8.199 0.757 -3.582 1.00 97.00 91 PHE A CA 1
ATOM 733 C C . PHE A 1 91 ? -9.024 1.519 -4.626 1.00 97.00 91 PHE A C 1
ATOM 735 O O . PHE A 1 91 ? -9.807 0.930 -5.377 1.00 97.00 91 PHE A O 1
ATOM 742 N N . ILE A 1 92 ? -8.812 2.823 -4.722 1.00 96.12 92 ILE A N 1
ATOM 743 C CA . ILE A 1 92 ? -9.308 3.655 -5.819 1.00 96.12 92 ILE A CA 1
ATOM 744 C C . ILE A 1 92 ? -8.460 3.383 -7.070 1.00 96.12 92 ILE A C 1
ATOM 746 O O . ILE A 1 92 ? -8.983 3.287 -8.181 1.00 96.12 92 ILE A O 1
ATOM 750 N N . SER A 1 93 ? -7.147 3.196 -6.901 1.00 95.88 93 SER A N 1
ATOM 751 C CA . SER A 1 93 ? -6.234 2.913 -8.012 1.00 95.88 93 SER A CA 1
ATOM 752 C C . SER A 1 93 ? -6.472 1.527 -8.628 1.00 95.88 93 SER A C 1
ATOM 754 O O . SER A 1 93 ? -6.375 0.495 -7.961 1.00 95.88 93 SER A O 1
ATOM 756 N N . ALA A 1 94 ? -6.707 1.481 -9.945 1.00 95.94 94 ALA A N 1
ATOM 757 C CA . ALA A 1 94 ? -6.828 0.228 -10.696 1.00 95.94 94 ALA A CA 1
ATOM 758 C C . ALA A 1 94 ? -5.549 -0.624 -10.612 1.00 95.94 94 ALA A C 1
ATOM 760 O O . ALA A 1 94 ? -5.620 -1.841 -10.438 1.00 95.94 94 ALA A O 1
ATOM 761 N N . LYS A 1 95 ? -4.376 0.023 -10.658 1.00 94.81 95 LYS A N 1
ATOM 762 C CA . LYS A 1 95 ? -3.078 -0.643 -10.498 1.00 94.81 95 LYS A CA 1
ATOM 763 C C . LYS A 1 95 ? -2.928 -1.246 -9.101 1.00 94.81 95 LYS A C 1
ATOM 765 O O . LYS A 1 95 ? -2.528 -2.400 -8.987 1.00 94.81 95 LYS A O 1
ATOM 770 N N . ALA A 1 96 ? -3.309 -0.506 -8.059 1.00 96.31 96 ALA A N 1
ATOM 771 C CA . ALA A 1 96 ? -3.274 -1.010 -6.688 1.00 96.31 96 ALA A CA 1
ATOM 772 C C . ALA A 1 96 ? -4.236 -2.192 -6.496 1.00 96.31 96 ALA A C 1
ATOM 774 O O . ALA A 1 96 ? -3.846 -3.208 -5.933 1.00 96.31 96 ALA A O 1
ATOM 775 N N . ASN A 1 97 ? -5.451 -2.117 -7.049 1.00 96.69 97 ASN A N 1
ATOM 776 C CA . ASN A 1 97 ? -6.395 -3.239 -7.043 1.00 96.69 97 ASN A CA 1
ATOM 777 C C . ASN A 1 97 ? -5.858 -4.474 -7.778 1.00 96.69 97 ASN A C 1
ATOM 779 O O . ASN A 1 97 ? -6.140 -5.597 -7.369 1.00 96.69 97 ASN A O 1
ATOM 783 N N . SER A 1 98 ? -5.126 -4.287 -8.878 1.00 95.31 98 SER A N 1
ATOM 784 C CA . SER A 1 98 ? -4.508 -5.402 -9.600 1.00 95.31 98 SER A CA 1
ATOM 785 C C . SER A 1 98 ? -3.418 -6.076 -8.768 1.00 95.31 98 SER A C 1
ATOM 787 O O . SER A 1 98 ? -3.363 -7.301 -8.742 1.00 95.31 98 SER A O 1
ATOM 789 N N . LEU A 1 99 ? -2.580 -5.292 -8.082 1.00 95.19 99 LEU A N 1
ATOM 790 C CA . LEU A 1 99 ? -1.543 -5.815 -7.189 1.00 95.19 99 LEU A CA 1
ATOM 791 C C . LEU A 1 99 ? -2.157 -6.536 -5.984 1.00 95.19 99 LEU A C 1
ATOM 793 O O . LEU A 1 99 ? -1.776 -7.662 -5.699 1.00 95.19 99 LEU A O 1
ATOM 797 N N . ASP A 1 100 ? -3.163 -5.940 -5.342 1.00 94.69 100 ASP A N 1
ATOM 798 C CA . ASP A 1 100 ? -3.885 -6.524 -4.201 1.00 94.69 100 ASP A CA 1
ATOM 799 C C . ASP A 1 100 ? -4.495 -7.897 -4.527 1.00 94.69 100 ASP A C 1
ATOM 801 O O . ASP A 1 100 ? -4.458 -8.814 -3.714 1.00 94.69 100 ASP A O 1
ATOM 805 N N . LYS A 1 101 ? -5.023 -8.068 -5.746 1.00 93.69 101 LYS A N 1
ATOM 806 C CA . LYS A 1 101 ? -5.574 -9.349 -6.220 1.00 93.69 101 LYS A CA 1
ATOM 807 C C . LYS A 1 101 ? -4.513 -10.403 -6.530 1.00 93.69 101 LYS A C 1
ATOM 809 O O . LYS A 1 101 ? -4.844 -11.583 -6.533 1.00 93.69 101 LYS A O 1
ATOM 814 N N . ALA A 1 102 ? -3.295 -9.982 -6.860 1.00 92.50 102 ALA A N 1
ATOM 815 C CA . ALA A 1 102 ? -2.197 -10.884 -7.191 1.00 92.50 102 ALA A CA 1
ATOM 816 C C . ALA A 1 102 ? -1.489 -11.430 -5.940 1.00 92.50 102 ALA A C 1
ATOM 818 O O . ALA A 1 102 ? -0.717 -12.381 -6.048 1.00 92.50 102 ALA A O 1
ATOM 819 N N . LEU A 1 103 ? -1.736 -10.840 -4.767 1.00 88.38 103 LEU A N 1
ATOM 820 C CA . LEU A 1 103 ? -1.156 -11.301 -3.514 1.00 88.38 103 LEU A CA 1
ATOM 821 C C . LEU A 1 103 ? -1.845 -12.582 -3.019 1.00 88.38 103 LEU A C 1
ATOM 823 O O . LEU A 1 103 ? -3.078 -12.659 -3.037 1.00 88.38 103 LEU A O 1
ATOM 827 N N . PRO A 1 104 ? -1.076 -13.576 -2.541 1.00 81.44 104 PRO A N 1
ATOM 828 C CA . PRO A 1 104 ? -1.646 -14.711 -1.829 1.00 81.44 104 PRO A CA 1
ATOM 829 C C . PRO A 1 104 ? -2.305 -14.219 -0.532 1.00 81.44 104 PRO A C 1
ATOM 831 O O . PRO A 1 104 ? -1.768 -13.337 0.141 1.00 81.44 104 PRO A O 1
ATOM 834 N N . ARG A 1 105 ? -3.478 -14.772 -0.216 1.00 65.44 105 ARG A N 1
ATOM 835 C CA . ARG A 1 105 ? -4.234 -14.483 1.010 1.00 65.44 105 ARG A CA 1
ATOM 836 C C . ARG A 1 105 ? -4.009 -15.555 2.058 1.00 65.44 105 ARG A C 1
ATOM 838 O O . ARG A 1 105 ? -3.961 -16.737 1.654 1.00 65.44 105 ARG A O 1
#

Sequence (105 aa):
MSTIKLFGYLVFGLIVTTTSLAQEKNRSNNKKTAFKCYVEYSAGHGYDIRYVIGQFSRSKQAEHSLSKYRNVDNTKSIYRIHECVAEDQKFISAKANSLDKALPR

InterPro domains:
  IPR049848 Type IVa secretion system protein TapY2-like [PF28146] (20-105)